Protein AF-A0ABD5Z8A2-F1 (afdb_monomer_lite)

Secondary structure (DSSP, 8-state):
-------TT-EEEETTTEEEEEEEEE--SSGGG-EEEEEETTTTEEEEEEGGGEEEPPP--EEEEEEETTEEEEEEE-SSEEEEEEE-SSSSEEEEEEEETTEEEEEEEEES--

Organism: NCBI:txid3032283

Sequence (114 aa):
MEFYQAKPGVEVGHETYGRGVVRAVRPQTDERVAEADVYFYEHDAATNVPLLALEPAAAVTRTDVTDTDHGLTVTVDDGLYTVALRPDGEGGGFEVTLSLGNATLDSAHLSTDE

Radius of gyration: 18.19 Å; chains: 1; bounding box: 35×31×55 Å

Structure (mmCIF, N/CA/C/O backbone):
data_AF-A0ABD5Z8A2-F1
#
_entry.id   AF-A0ABD5Z8A2-F1
#
loop_
_atom_site.group_PDB
_atom_site.id
_atom_site.type_symbol
_atom_site.label_atom_id
_atom_site.label_alt_id
_atom_site.label_comp_id
_atom_site.label_asym_id
_atom_site.label_entity_id
_atom_site.label_seq_id
_atom_site.pdbx_PDB_ins_code
_atom_site.Cartn_x
_atom_site.Cartn_y
_atom_site.Cartn_z
_atom_site.occupancy
_atom_site.B_iso_or_equiv
_atom_site.auth_seq_id
_atom_site.auth_comp_id
_atom_site.auth_asym_id
_atom_site.auth_atom_id
_atom_site.pdbx_PDB_model_num
ATOM 1 N N . MET A 1 1 ? 8.512 -8.094 24.206 1.00 36.59 1 MET A N 1
ATOM 2 C CA . MET A 1 1 ? 7.419 -8.047 23.219 1.00 36.59 1 MET A CA 1
ATOM 3 C C . MET A 1 1 ? 7.147 -6.571 23.020 1.00 36.59 1 MET A C 1
ATOM 5 O O . MET A 1 1 ? 6.651 -5.945 23.946 1.00 36.59 1 MET A O 1
ATOM 9 N N . GLU A 1 2 ? 7.648 -5.979 21.939 1.00 42.50 2 GLU A N 1
ATOM 10 C CA . GLU A 1 2 ? 7.297 -4.594 21.618 1.00 42.50 2 GLU A CA 1
ATOM 11 C C . GLU A 1 2 ? 5.842 -4.600 21.165 1.00 42.50 2 GLU A C 1
ATOM 13 O O . GLU A 1 2 ? 5.492 -5.283 20.205 1.00 42.50 2 GLU A O 1
ATOM 18 N N . PHE A 1 3 ? 4.976 -3.916 21.906 1.00 49.72 3 PHE A N 1
ATOM 19 C CA . PHE A 1 3 ? 3.614 -3.694 21.455 1.00 49.72 3 PHE A CA 1
ATOM 20 C C . PHE A 1 3 ? 3.691 -2.755 20.259 1.00 49.72 3 PHE A C 1
ATOM 22 O O . PHE A 1 3 ? 4.208 -1.641 20.375 1.00 49.72 3 PHE A O 1
ATOM 29 N N . TYR A 1 4 ? 3.215 -3.215 19.106 1.00 60.16 4 TYR A N 1
ATOM 30 C CA . TYR A 1 4 ? 3.030 -2.348 17.956 1.00 60.16 4 TYR A CA 1
ATOM 31 C C . TYR A 1 4 ? 2.127 -1.187 18.377 1.00 60.16 4 TYR A C 1
ATOM 33 O O . TYR A 1 4 ? 0.967 -1.386 18.738 1.00 60.16 4 TYR A O 1
ATOM 41 N N . GLN A 1 5 ? 2.674 0.027 18.410 1.00 69.25 5 GLN A N 1
ATOM 42 C CA . GLN A 1 5 ? 1.896 1.196 18.787 1.00 69.25 5 GLN A CA 1
ATOM 43 C C . GLN A 1 5 ? 1.117 1.660 17.563 1.00 69.25 5 GLN A C 1
ATOM 45 O O . GLN A 1 5 ? 1.643 2.412 16.741 1.00 69.25 5 GLN A O 1
ATOM 50 N N . ALA A 1 6 ? -0.144 1.240 17.470 1.00 76.38 6 ALA A N 1
ATOM 51 C CA . ALA A 1 6 ? -1.116 1.929 16.635 1.00 76.38 6 ALA A CA 1
ATOM 52 C C . ALA A 1 6 ? -1.047 3.431 16.962 1.00 76.38 6 ALA A C 1
ATOM 54 O O . ALA A 1 6 ? -1.126 3.832 18.125 1.00 76.38 6 ALA A O 1
ATOM 55 N N . LYS A 1 7 ? -0.824 4.261 15.944 1.00 88.25 7 LYS A N 1
ATOM 56 C CA . LYS A 1 7 ? -0.751 5.726 16.037 1.00 88.25 7 LYS A CA 1
ATOM 57 C C . LYS A 1 7 ? -1.424 6.320 14.808 1.00 88.25 7 LYS A C 1
ATOM 59 O O . LYS A 1 7 ? -1.446 5.654 13.777 1.00 88.25 7 LYS A O 1
ATOM 64 N N . PRO A 1 8 ? -1.933 7.559 14.872 1.00 90.94 8 PRO A N 1
ATOM 65 C CA . PRO A 1 8 ? -2.456 8.232 13.690 1.00 90.94 8 PRO A CA 1
ATOM 66 C C . PRO A 1 8 ? -1.485 8.158 12.500 1.00 90.94 8 PRO A C 1
ATOM 68 O O . PRO A 1 8 ? -0.294 8.422 12.663 1.00 90.94 8 PRO A O 1
ATOM 71 N N . GLY A 1 9 ? -1.998 7.791 11.326 1.00 89.12 9 GLY A N 1
ATOM 72 C CA . GLY A 1 9 ? -1.230 7.616 10.089 1.00 89.12 9 GLY A CA 1
ATOM 73 C C . GLY A 1 9 ? -0.584 6.239 9.915 1.00 89.12 9 GLY A C 1
ATOM 74 O O . GLY A 1 9 ? -0.023 5.973 8.858 1.00 89.12 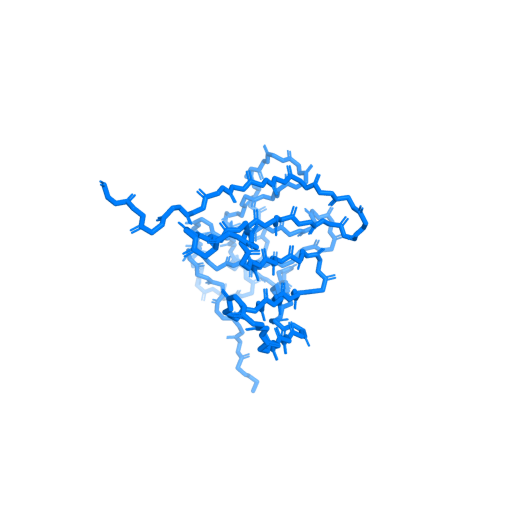9 GLY A O 1
ATOM 75 N N . VAL A 1 10 ? -0.662 5.362 10.917 1.00 89.25 10 VAL A N 1
ATOM 76 C CA . VAL A 1 10 ? -0.150 3.992 10.823 1.00 89.25 10 VAL A CA 1
ATOM 77 C C . VAL A 1 10 ? -1.206 3.085 10.207 1.00 89.25 10 VAL A C 1
ATOM 79 O O . VAL A 1 10 ? -2.372 3.116 10.604 1.00 89.25 10 VAL A O 1
ATOM 82 N N . GLU A 1 11 ? -0.788 2.268 9.248 1.00 89.69 11 GLU A N 1
ATOM 83 C CA . GLU A 1 11 ? -1.647 1.273 8.625 1.00 89.69 11 GLU A CA 1
ATOM 84 C C . GLU A 1 11 ? -1.679 -0.028 9.433 1.00 89.69 11 GLU A C 1
ATOM 86 O O . GLU A 1 11 ? -0.668 -0.477 9.976 1.00 89.69 11 GLU A O 1
ATOM 91 N N . VAL A 1 12 ? -2.859 -0.629 9.516 1.00 90.81 12 VAL A N 1
ATOM 92 C CA . VAL A 1 12 ? -3.154 -1.817 10.319 1.00 90.81 12 VAL A CA 1
ATOM 93 C C . VAL A 1 12 ? -4.054 -2.772 9.541 1.00 90.81 12 VAL A C 1
ATOM 95 O O . VAL A 1 12 ? -4.799 -2.356 8.652 1.00 90.81 12 VAL A O 1
ATOM 98 N N . GLY A 1 13 ? -3.990 -4.054 9.882 1.00 90.31 13 GLY A N 1
ATOM 99 C CA . GLY A 1 13 ? -4.961 -5.066 9.483 1.00 90.31 13 GLY A CA 1
ATOM 100 C C . GLY A 1 13 ? -6.001 -5.306 10.578 1.00 90.31 13 GLY A C 1
ATOM 101 O O . GLY A 1 13 ? -5.737 -5.104 11.763 1.00 90.31 13 GLY A O 1
ATOM 102 N N . HIS A 1 14 ? -7.186 -5.751 10.178 1.00 92.19 14 HIS A N 1
ATOM 103 C CA . HIS A 1 14 ? -8.232 -6.242 11.066 1.00 92.19 14 HIS A CA 1
ATOM 104 C C . HIS A 1 14 ? -8.926 -7.433 10.402 1.00 92.19 14 HIS A C 1
ATOM 106 O O . HIS A 1 14 ? -9.341 -7.337 9.248 1.00 92.19 14 HIS A O 1
ATOM 112 N N . GLU A 1 15 ? -9.128 -8.525 11.142 1.00 91.06 15 GLU A N 1
ATOM 113 C CA . GLU A 1 15 ? -9.669 -9.790 10.613 1.00 91.06 15 GLU A CA 1
ATOM 114 C C . GLU A 1 15 ? -10.985 -9.608 9.832 1.00 91.06 15 GLU A C 1
ATOM 116 O O . GLU A 1 15 ? -11.185 -10.208 8.782 1.00 91.06 15 GLU A O 1
ATOM 121 N N . THR A 1 16 ? -11.885 -8.755 10.331 1.00 93.12 16 THR A N 1
ATOM 122 C CA . THR A 1 16 ? -13.194 -8.500 9.698 1.00 93.12 16 THR A CA 1
ATOM 123 C C . THR A 1 16 ? -13.195 -7.402 8.636 1.00 93.12 16 THR A C 1
ATOM 125 O O . THR A 1 16 ? -14.003 -7.474 7.719 1.00 93.12 16 THR A O 1
ATOM 128 N N . TYR A 1 17 ? -12.360 -6.370 8.781 1.00 92.31 17 TYR A N 1
ATOM 129 C CA . TYR A 1 17 ? -12.485 -5.131 7.999 1.00 92.31 17 TYR A CA 1
ATOM 130 C C . TYR A 1 17 ? -11.344 -4.935 6.992 1.00 92.31 17 TYR A C 1
ATOM 132 O O . TYR A 1 17 ? -11.296 -3.920 6.298 1.00 92.31 17 TYR A O 1
ATOM 140 N N . GLY A 1 18 ? -10.404 -5.880 6.936 1.00 89.81 18 GLY A N 1
ATOM 141 C CA . GLY A 1 18 ? -9.233 -5.791 6.076 1.00 89.81 18 GLY A CA 1
ATOM 142 C C . GLY A 1 18 ? -8.256 -4.718 6.553 1.00 89.81 18 GLY A C 1
ATOM 143 O O . GLY A 1 18 ? -8.061 -4.518 7.757 1.00 89.81 18 GLY A O 1
ATOM 144 N N . ARG A 1 19 ? -7.602 -4.043 5.603 1.00 90.06 19 ARG A N 1
ATOM 145 C CA . ARG A 1 19 ? -6.619 -2.992 5.902 1.00 90.06 19 ARG A CA 1
ATOM 146 C C . ARG A 1 19 ? -7.265 -1.629 6.095 1.00 90.06 19 ARG A C 1
ATOM 148 O O . ARG A 1 19 ? -8.238 -1.269 5.428 1.00 90.06 19 ARG A O 1
ATOM 155 N N . GLY A 1 20 ? -6.664 -0.843 6.975 1.00 91.88 20 GLY A N 1
ATOM 156 C CA . GLY A 1 20 ? -7.065 0.532 7.206 1.00 91.88 20 GLY A CA 1
ATOM 157 C C . GLY A 1 20 ? -5.973 1.371 7.845 1.00 91.88 20 GLY A C 1
ATOM 158 O O . GLY A 1 20 ? -4.968 0.857 8.330 1.00 91.88 20 GLY A O 1
ATOM 159 N N . VAL A 1 21 ? -6.187 2.682 7.868 1.00 93.50 21 VAL A N 1
ATOM 160 C CA . VAL A 1 21 ? -5.289 3.637 8.521 1.00 93.50 21 VAL A CA 1
ATOM 161 C C . VAL A 1 21 ? -5.884 4.113 9.837 1.00 93.50 21 VAL A C 1
ATOM 163 O O . VAL A 1 21 ? -7.043 4.535 9.913 1.00 93.50 21 VAL A O 1
ATOM 166 N N . VAL A 1 22 ? -5.080 4.070 10.894 1.00 94.94 22 VAL A N 1
ATOM 167 C CA . VAL A 1 22 ? -5.443 4.632 12.194 1.00 94.94 22 VAL A CA 1
ATOM 168 C C . VAL A 1 22 ? -5.559 6.148 12.048 1.00 94.94 22 VAL A C 1
ATOM 170 O O . VAL A 1 22 ? -4.614 6.824 11.646 1.00 94.94 22 VAL A O 1
ATOM 173 N N . ARG A 1 23 ? -6.713 6.712 12.403 1.00 95.81 23 ARG A N 1
ATOM 174 C CA . ARG A 1 23 ? -6.962 8.163 12.394 1.00 95.81 23 ARG A CA 1
ATOM 175 C C . ARG A 1 23 ? -6.767 8.781 13.766 1.00 95.81 23 ARG A C 1
ATOM 177 O O . ARG A 1 23 ? -6.236 9.882 13.886 1.00 95.81 23 ARG A O 1
ATOM 184 N N . ALA A 1 24 ? -7.193 8.069 14.801 1.00 93.44 24 ALA A N 1
ATOM 185 C CA . ALA A 1 24 ? -7.048 8.483 16.184 1.00 93.44 24 ALA A CA 1
ATOM 186 C C . ALA A 1 24 ? -6.947 7.256 17.086 1.00 93.44 24 ALA A C 1
ATOM 188 O O . ALA A 1 24 ? -7.588 6.239 16.836 1.00 93.44 24 ALA A O 1
ATOM 189 N N . VAL A 1 25 ? -6.187 7.386 18.169 1.00 90.94 25 VAL A N 1
ATOM 190 C CA . VAL A 1 25 ? -6.175 6.411 19.260 1.00 90.94 25 VAL A CA 1
ATOM 191 C C . VAL A 1 25 ? -6.820 7.064 20.465 1.00 90.94 25 VAL A C 1
ATOM 193 O O . VAL A 1 25 ? -6.496 8.203 20.807 1.00 90.94 25 VAL A O 1
ATOM 196 N N . ARG A 1 26 ? -7.746 6.350 21.093 1.00 85.44 26 ARG A N 1
ATOM 197 C CA . ARG A 1 26 ? -8.414 6.767 22.320 1.00 85.44 26 ARG A CA 1
ATOM 198 C C . ARG A 1 26 ? -7.776 5.996 23.472 1.00 85.44 26 ARG A C 1
ATOM 200 O O . ARG A 1 26 ? -8.181 4.862 23.735 1.00 85.44 26 ARG A O 1
ATOM 207 N N . PRO A 1 27 ? -6.746 6.564 24.128 1.00 72.94 27 PRO A N 1
ATOM 208 C CA . PRO A 1 27 ? -6.137 5.907 25.268 1.00 72.94 27 PRO A CA 1
ATOM 209 C C . PRO A 1 27 ? -7.177 5.780 26.380 1.00 72.94 27 PRO A C 1
ATOM 211 O O . PRO A 1 27 ? -7.884 6.73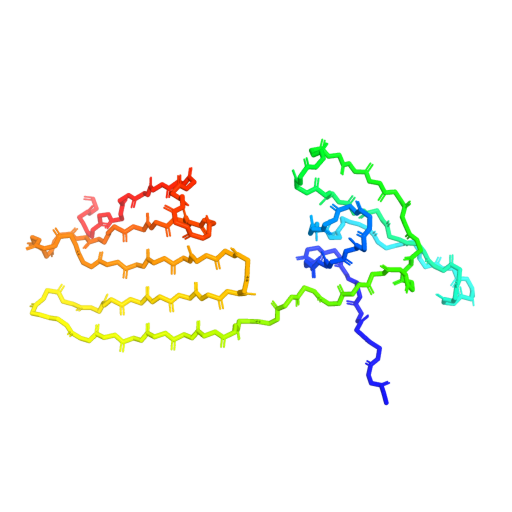7 26.701 1.00 72.94 27 PRO A O 1
ATOM 214 N N . GLN A 1 28 ? -7.253 4.596 26.970 1.00 75.75 28 GLN A N 1
ATOM 215 C CA . GLN A 1 28 ? -7.986 4.359 28.204 1.00 75.75 28 GLN A CA 1
ATOM 216 C C . GLN A 1 28 ? -6.996 4.043 29.324 1.00 75.75 28 GLN A C 1
ATOM 218 O O . GLN A 1 28 ? -5.832 3.735 29.077 1.00 75.75 28 GLN A O 1
ATOM 223 N N . THR A 1 29 ? -7.457 4.132 30.571 1.00 71.44 29 THR A N 1
ATOM 224 C CA . THR A 1 29 ? -6.649 3.842 31.766 1.00 71.44 29 THR A CA 1
ATOM 225 C C . THR A 1 29 ? -6.103 2.411 31.778 1.00 71.44 29 THR A C 1
ATOM 227 O O . THR A 1 29 ? -5.099 2.149 32.433 1.00 71.44 29 THR A O 1
ATOM 230 N N . ASP A 1 30 ? -6.763 1.502 31.058 1.00 74.75 30 ASP A N 1
ATOM 231 C CA . ASP A 1 30 ? -6.296 0.154 30.758 1.00 74.75 30 ASP A CA 1
ATOM 232 C C . ASP A 1 30 ? -6.119 0.021 29.234 1.00 74.75 30 ASP A C 1
ATOM 234 O O . ASP A 1 30 ? -7.061 0.189 28.458 1.00 74.75 30 ASP A O 1
ATOM 238 N N . GLU A 1 31 ? -4.894 -0.270 28.794 1.00 67.00 31 GLU A N 1
ATOM 239 C CA . GLU A 1 31 ? -4.547 -0.440 27.377 1.00 67.00 31 GLU A CA 1
ATOM 240 C C . GLU A 1 31 ? -5.333 -1.584 26.714 1.00 67.00 31 GLU A C 1
ATOM 242 O O . GLU A 1 31 ? -5.525 -1.579 25.499 1.00 67.00 31 GLU A O 1
ATOM 247 N N . ARG A 1 32 ? -5.856 -2.539 27.497 1.00 69.19 32 ARG A N 1
ATOM 248 C CA . ARG A 1 32 ? -6.673 -3.656 26.990 1.00 69.19 32 ARG A CA 1
ATOM 249 C C . ARG A 1 32 ? -8.063 -3.232 26.528 1.00 69.19 32 ARG A C 1
ATOM 251 O O . ARG A 1 32 ? -8.714 -3.995 25.820 1.00 69.19 32 ARG A O 1
ATOM 258 N N . VAL A 1 33 ? -8.512 -2.048 26.936 1.00 78.12 33 VAL A N 1
ATOM 259 C CA . VAL A 1 33 ? -9.785 -1.448 26.511 1.00 78.12 33 VAL A CA 1
ATOM 260 C C . VAL A 1 33 ? -9.569 -0.193 25.666 1.00 78.12 33 VAL A C 1
ATOM 262 O O . VAL A 1 33 ? -10.525 0.506 25.345 1.00 78.12 33 VAL A O 1
ATOM 265 N N . ALA A 1 34 ? -8.324 0.117 25.298 1.00 86.62 34 ALA A N 1
ATOM 266 C CA . ALA A 1 34 ? -8.051 1.209 24.382 1.00 86.62 34 ALA A CA 1
ATOM 267 C C . ALA A 1 34 ? -8.596 0.886 22.982 1.00 86.62 34 ALA A C 1
ATOM 269 O O . ALA A 1 34 ? -8.543 -0.252 22.507 1.00 86.62 34 ALA A O 1
ATOM 270 N N . GLU A 1 35 ? -9.113 1.916 22.322 1.00 91.44 35 GLU A N 1
ATOM 271 C CA . GLU A 1 35 ? -9.747 1.819 21.008 1.00 91.44 35 GLU A CA 1
ATOM 272 C C . GLU A 1 35 ? -9.008 2.701 20.002 1.00 91.44 35 GLU A C 1
ATOM 274 O O . GLU A 1 35 ? -8.381 3.705 20.364 1.00 91.44 35 GLU A O 1
ATOM 279 N N . ALA A 1 36 ? -9.113 2.350 18.727 1.00 93.25 36 ALA A N 1
ATOM 280 C CA . ALA A 1 36 ? -8.691 3.197 17.624 1.00 93.25 36 ALA A CA 1
ATOM 281 C C . ALA A 1 36 ? -9.856 3.451 16.671 1.00 93.25 36 ALA A C 1
ATOM 283 O O . ALA A 1 36 ? -10.619 2.544 16.346 1.00 93.25 36 ALA A O 1
ATOM 284 N N . ASP A 1 37 ? -9.944 4.691 16.195 1.00 95.44 37 ASP A N 1
ATOM 285 C CA . ASP A 1 37 ? -10.731 5.032 15.016 1.00 95.44 37 ASP A CA 1
ATOM 286 C C . ASP A 1 37 ? -9.880 4.720 13.785 1.00 95.44 37 ASP A C 1
ATOM 288 O O . ASP A 1 37 ? -8.825 5.335 13.589 1.00 95.44 37 ASP A O 1
ATOM 292 N N . VAL A 1 38 ? -10.312 3.749 12.986 1.00 95.81 38 VAL A N 1
ATOM 293 C CA . VAL A 1 38 ? -9.588 3.271 11.804 1.00 95.81 38 VAL A CA 1
ATOM 294 C C . VAL A 1 38 ? -10.473 3.449 10.583 1.00 95.81 38 VAL A C 1
ATOM 296 O O . VAL A 1 38 ? -11.636 3.053 10.597 1.00 95.81 38 VAL A O 1
ATOM 299 N N . TYR A 1 39 ? -9.929 4.051 9.529 1.00 96.50 39 TYR A N 1
ATOM 300 C CA . TYR A 1 39 ? -10.587 4.089 8.226 1.00 96.50 39 TYR A CA 1
ATOM 301 C C . TYR A 1 39 ? -10.157 2.877 7.406 1.00 96.50 39 TYR A C 1
ATOM 303 O O . TYR A 1 39 ? -8.985 2.772 7.045 1.00 96.50 39 TYR A O 1
ATOM 311 N N . PHE A 1 40 ? -11.098 1.969 7.157 1.00 94.50 40 PHE A N 1
ATOM 312 C CA . PHE A 1 40 ? -10.887 0.726 6.420 1.00 94.50 40 PHE A CA 1
ATOM 313 C C . PHE A 1 40 ? -11.197 0.922 4.938 1.00 94.50 40 PHE A C 1
ATOM 315 O O . PHE A 1 40 ? -12.297 1.357 4.587 1.00 94.50 40 PHE A O 1
ATOM 322 N N . TYR A 1 41 ? -10.236 0.589 4.074 1.00 89.06 41 TYR A N 1
ATOM 323 C CA . TYR A 1 41 ? -10.303 0.921 2.647 1.00 89.06 41 TYR A CA 1
ATOM 324 C C . TYR A 1 41 ? -11.385 0.136 1.908 1.00 89.06 41 TYR A C 1
ATOM 326 O O . TYR A 1 41 ? -12.127 0.706 1.117 1.00 89.06 41 TYR A O 1
ATOM 334 N N . GLU A 1 42 ? -11.513 -1.160 2.197 1.00 88.25 42 GLU A N 1
ATOM 335 C CA . GLU A 1 42 ? -12.470 -2.048 1.519 1.00 88.25 42 GLU A CA 1
ATOM 336 C C . GLU A 1 42 ? -13.930 -1.693 1.824 1.00 88.25 42 GLU A C 1
ATOM 338 O O . GLU A 1 42 ? -14.827 -1.971 1.030 1.00 88.25 42 GLU A O 1
ATOM 343 N N . HIS A 1 43 ? -14.167 -1.061 2.973 1.00 89.06 43 HIS A N 1
ATOM 344 C CA . HIS A 1 43 ? -15.497 -0.664 3.424 1.00 89.06 43 HIS A CA 1
ATOM 345 C C . HIS A 1 43 ? -15.797 0.818 3.199 1.00 89.06 43 HIS A C 1
ATOM 347 O O . HIS A 1 43 ? -16.929 1.229 3.454 1.00 89.06 43 HIS A O 1
ATOM 353 N N . ASP A 1 44 ? -14.803 1.606 2.769 1.00 92.94 44 ASP A N 1
ATOM 354 C CA . ASP A 1 44 ? -14.882 3.068 2.659 1.00 92.94 44 ASP A CA 1
ATOM 355 C C . ASP A 1 44 ? -15.500 3.711 3.920 1.00 92.94 44 ASP A C 1
ATOM 357 O O . ASP A 1 44 ? -16.405 4.547 3.872 1.00 92.94 44 ASP A O 1
ATOM 361 N N . ALA A 1 45 ? -15.065 3.247 5.097 1.00 94.19 45 ALA A N 1
ATOM 362 C CA . ALA A 1 45 ? -15.711 3.597 6.357 1.00 94.19 45 ALA A CA 1
ATOM 363 C C . ALA A 1 45 ? -14.726 3.698 7.520 1.00 94.19 45 ALA A C 1
ATOM 365 O O . ALA A 1 45 ? -13.802 2.898 7.667 1.00 94.19 45 ALA A O 1
ATOM 366 N N . ALA A 1 46 ? -14.981 4.668 8.401 1.00 96.19 46 ALA A N 1
ATOM 367 C CA . ALA A 1 46 ? -14.310 4.774 9.689 1.00 96.19 46 ALA A CA 1
ATOM 368 C C . ALA A 1 46 ? -15.064 3.966 10.753 1.00 96.19 46 ALA A C 1
ATOM 370 O O . ALA A 1 46 ? -16.268 4.152 10.936 1.00 96.19 46 ALA A O 1
ATOM 371 N N . THR A 1 47 ? -14.351 3.090 11.459 1.00 96.19 47 THR A N 1
ATOM 372 C CA . THR A 1 47 ? -14.901 2.223 12.506 1.00 96.19 47 THR A CA 1
ATOM 373 C C . THR A 1 47 ? -14.028 2.305 13.755 1.00 96.19 47 THR A C 1
ATOM 375 O O . THR A 1 47 ? -12.801 2.276 13.664 1.00 96.19 47 THR A O 1
ATOM 378 N N . ASN A 1 48 ? -14.657 2.390 14.934 1.00 94.75 48 ASN A N 1
ATOM 379 C CA . ASN A 1 48 ? -13.938 2.220 16.197 1.00 94.75 48 ASN A CA 1
ATOM 380 C C . ASN A 1 48 ? -13.783 0.732 16.498 1.00 94.75 48 ASN A C 1
ATOM 382 O O . ASN A 1 48 ? -14.772 -0.000 16.543 1.00 94.75 48 ASN A O 1
ATOM 386 N N . VAL A 1 49 ? -12.542 0.306 16.707 1.00 93.25 49 VAL A N 1
ATOM 387 C CA . VAL A 1 49 ? -12.193 -1.081 17.015 1.00 93.25 49 VAL A CA 1
ATOM 388 C C . VAL A 1 49 ? -11.241 -1.143 18.212 1.00 93.25 49 VAL A C 1
ATOM 390 O O . VAL A 1 49 ? -10.469 -0.201 18.432 1.00 93.25 49 VAL A O 1
ATOM 393 N N . PRO A 1 50 ? -11.263 -2.233 18.999 1.00 92.06 50 PRO A N 1
ATOM 394 C CA . PRO A 1 50 ? -10.282 -2.442 20.056 1.00 92.06 50 PRO A CA 1
ATOM 395 C C . PRO A 1 50 ? -8.862 -2.470 19.485 1.00 92.06 50 PRO A C 1
ATOM 397 O O . PRO A 1 50 ? -8.620 -3.137 18.480 1.00 92.06 50 PRO A O 1
ATOM 400 N N . LEU A 1 51 ? -7.902 -1.826 20.156 1.00 89.38 51 LEU A N 1
ATOM 401 C CA . LEU A 1 51 ? -6.494 -1.865 19.734 1.00 89.38 51 LEU A CA 1
ATOM 402 C C . LEU A 1 51 ? -5.956 -3.295 19.623 1.00 89.38 51 LEU A C 1
ATOM 404 O O . LEU A 1 51 ? -5.153 -3.582 18.746 1.00 89.38 51 LEU A O 1
ATOM 408 N N . LEU A 1 52 ? -6.421 -4.195 20.492 1.00 89.00 52 LEU A N 1
ATOM 409 C CA . LEU A 1 52 ? -6.014 -5.602 20.496 1.00 89.00 52 LEU A CA 1
ATOM 410 C C . LEU A 1 52 ? -6.545 -6.409 19.303 1.00 89.00 52 LEU A C 1
ATOM 412 O O . LEU A 1 52 ? -6.076 -7.521 19.088 1.00 89.00 52 LEU A O 1
ATOM 416 N N . ALA A 1 53 ? -7.525 -5.882 18.566 1.00 90.56 53 ALA A N 1
ATOM 417 C CA . ALA A 1 53 ? -8.036 -6.494 17.342 1.00 90.56 53 ALA A CA 1
ATOM 418 C C . ALA A 1 53 ? -7.266 -6.034 16.090 1.00 90.56 53 ALA A C 1
ATOM 420 O O . ALA A 1 53 ? -7.563 -6.492 14.989 1.00 90.56 53 ALA A O 1
ATOM 421 N N . LEU A 1 54 ? -6.314 -5.107 16.248 1.00 90.38 54 LEU A N 1
ATOM 422 C CA . LEU A 1 54 ? -5.479 -4.619 15.162 1.00 90.38 54 LEU A CA 1
ATOM 423 C C . LEU A 1 54 ? -4.198 -5.434 15.061 1.00 90.38 54 LEU A C 1
ATOM 425 O O . LEU A 1 54 ? -3.479 -5.639 16.040 1.00 90.38 54 LEU A O 1
ATOM 429 N N . GLU A 1 55 ? -3.882 -5.818 13.837 1.00 88.12 55 GLU A N 1
ATOM 430 C CA . GLU A 1 55 ? -2.610 -6.418 13.477 1.00 88.12 55 GLU A CA 1
ATOM 431 C C . GLU A 1 55 ? -1.755 -5.366 12.760 1.00 88.12 55 GLU A C 1
ATOM 433 O O . GLU A 1 55 ? -2.294 -4.500 12.063 1.00 88.12 55 GLU A O 1
ATOM 438 N N . PRO A 1 56 ? -0.421 -5.387 12.912 1.00 84.25 56 PRO A N 1
ATOM 439 C CA . PRO A 1 56 ? 0.447 -4.574 12.072 1.00 84.25 56 PRO A CA 1
ATOM 440 C C . PRO A 1 56 ? 0.124 -4.839 10.600 1.00 84.25 56 PRO A C 1
ATOM 442 O O . PRO A 1 56 ? 0.059 -6.001 10.194 1.00 84.25 56 PRO A O 1
ATOM 445 N N . ALA A 1 57 ? -0.060 -3.788 9.792 1.00 79.56 57 ALA A N 1
ATOM 446 C CA . ALA A 1 57 ? -0.065 -3.993 8.349 1.00 79.56 57 ALA A CA 1
ATOM 447 C C . ALA A 1 57 ? 1.261 -4.648 7.943 1.00 79.56 57 ALA A C 1
ATOM 449 O O . ALA A 1 57 ? 2.307 -4.384 8.552 1.00 79.56 57 ALA A O 1
ATOM 450 N N . ALA A 1 58 ? 1.197 -5.540 6.955 1.00 70.06 58 ALA A N 1
ATOM 451 C CA . ALA A 1 58 ? 2.365 -6.267 6.496 1.00 70.06 58 ALA A CA 1
ATOM 452 C C . ALA A 1 58 ? 3.495 -5.281 6.167 1.00 70.06 58 ALA A C 1
ATOM 454 O O . ALA A 1 58 ? 3.304 -4.280 5.475 1.00 70.06 58 ALA A O 1
ATOM 455 N N . ALA A 1 59 ? 4.680 -5.544 6.720 1.00 68.94 59 ALA A N 1
ATOM 456 C CA . ALA A 1 59 ? 5.875 -4.830 6.305 1.00 68.94 59 ALA A CA 1
ATOM 457 C C . ALA A 1 59 ? 6.112 -5.092 4.812 1.00 68.94 59 ALA A C 1
ATOM 459 O O . ALA A 1 59 ? 5.680 -6.122 4.288 1.00 68.94 59 ALA A O 1
ATOM 460 N N . VAL A 1 60 ? 6.839 -4.188 4.147 1.00 77.62 60 VAL A N 1
ATOM 461 C CA . VAL A 1 60 ? 7.316 -4.407 2.776 1.00 77.62 60 VAL A CA 1
ATOM 462 C C . VAL A 1 60 ? 7.885 -5.824 2.678 1.00 77.62 60 VAL A C 1
ATOM 464 O O . VAL A 1 60 ? 8.868 -6.161 3.338 1.00 77.62 60 VAL A O 1
ATOM 467 N N . THR A 1 61 ? 7.204 -6.663 1.904 1.00 81.38 61 THR A N 1
ATOM 468 C CA . THR A 1 61 ? 7.477 -8.096 1.798 1.00 81.38 61 THR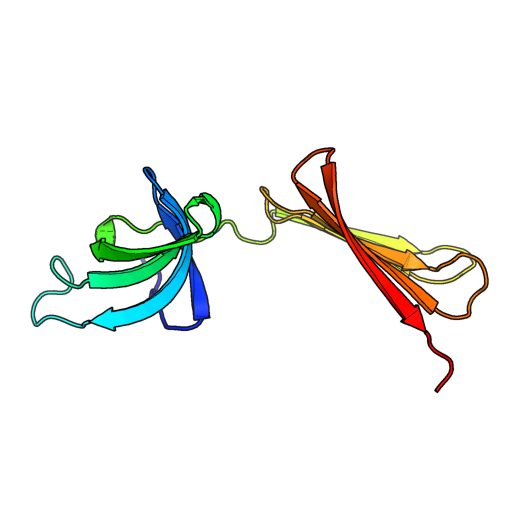 A CA 1
ATOM 469 C C . THR A 1 61 ? 8.592 -8.340 0.794 1.00 81.38 61 THR A C 1
ATOM 471 O O . THR A 1 61 ? 9.421 -9.233 0.979 1.00 81.38 61 THR A O 1
ATOM 474 N N . ARG A 1 62 ? 8.645 -7.522 -0.261 1.00 85.81 62 ARG A N 1
ATOM 475 C CA . ARG A 1 62 ? 9.685 -7.595 -1.280 1.00 85.81 62 ARG A CA 1
ATOM 476 C C . ARG A 1 62 ? 9.941 -6.223 -1.882 1.00 85.81 62 ARG A C 1
ATOM 478 O O . ARG A 1 62 ? 9.010 -5.507 -2.237 1.00 85.81 62 ARG A O 1
ATOM 485 N N . THR A 1 63 ? 11.219 -5.916 -2.057 1.00 92.50 63 THR A N 1
ATOM 486 C CA . THR A 1 63 ? 11.670 -4.799 -2.880 1.00 92.50 63 THR A CA 1
ATOM 487 C C . THR A 1 63 ? 12.630 -5.339 -3.919 1.00 92.50 63 THR A C 1
ATOM 489 O O . THR A 1 63 ? 13.634 -5.951 -3.559 1.00 92.50 63 THR A O 1
ATOM 492 N N . ASP A 1 64 ? 12.342 -5.076 -5.186 1.00 95.12 64 ASP A N 1
ATOM 493 C CA . ASP A 1 64 ? 13.220 -5.403 -6.302 1.00 95.12 64 ASP A CA 1
ATOM 494 C C . ASP A 1 64 ? 13.647 -4.112 -6.997 1.00 95.12 64 ASP A C 1
ATOM 496 O O . ASP A 1 64 ? 12.820 -3.254 -7.313 1.00 95.12 64 ASP A O 1
ATOM 500 N N . VAL A 1 65 ? 14.950 -3.975 -7.240 1.00 95.75 65 VAL A N 1
ATOM 501 C CA . VAL A 1 65 ? 15.527 -2.859 -7.993 1.00 95.75 65 VAL A CA 1
ATOM 502 C C . VAL A 1 65 ? 16.331 -3.439 -9.142 1.00 95.75 65 VAL A C 1
ATOM 504 O O . VAL A 1 65 ? 17.194 -4.290 -8.931 1.00 95.75 65 VAL A O 1
ATOM 507 N N . THR A 1 66 ? 16.032 -3.007 -10.362 1.00 94.81 66 THR A N 1
ATOM 508 C CA . THR A 1 66 ? 16.711 -3.465 -11.578 1.00 94.81 66 THR A CA 1
ATOM 509 C C . THR A 1 66 ? 17.152 -2.266 -12.400 1.00 94.81 66 THR A C 1
ATOM 511 O O . THR A 1 66 ? 16.374 -1.340 -12.616 1.00 94.81 66 THR A O 1
ATOM 514 N N . ASP A 1 67 ? 18.402 -2.296 -12.849 1.00 91.44 67 ASP A N 1
ATOM 515 C CA . ASP A 1 67 ? 18.956 -1.303 -13.764 1.00 91.44 67 ASP A CA 1
ATOM 516 C C . ASP A 1 67 ? 18.564 -1.634 -15.211 1.00 91.44 67 ASP A C 1
ATOM 518 O O . ASP A 1 67 ? 18.481 -2.804 -15.596 1.00 91.44 67 ASP A O 1
ATOM 522 N N . THR A 1 68 ? 18.300 -0.602 -16.000 1.00 86.94 68 THR A N 1
ATOM 523 C CA . THR A 1 68 ? 17.922 -0.683 -17.410 1.00 86.94 68 THR A CA 1
ATOM 524 C C . THR A 1 68 ? 18.656 0.411 -18.174 1.00 86.94 68 THR A C 1
ATOM 526 O O . THR A 1 68 ? 19.079 1.406 -17.591 1.00 86.94 68 THR A O 1
ATOM 529 N N . ASP A 1 69 ? 18.729 0.293 -19.499 1.00 87.12 69 ASP A N 1
ATOM 530 C CA . ASP A 1 69 ? 19.384 1.304 -20.343 1.00 87.12 69 ASP A CA 1
ATOM 531 C C . ASP A 1 69 ? 18.790 2.722 -20.182 1.00 87.12 69 ASP A C 1
ATOM 533 O O . ASP A 1 69 ? 19.435 3.710 -20.530 1.00 87.12 69 ASP A O 1
ATOM 537 N N . HIS A 1 70 ? 17.579 2.825 -19.624 1.00 85.00 70 HIS A N 1
ATOM 538 C CA . HIS A 1 70 ? 16.832 4.068 -19.440 1.00 85.00 70 HIS A CA 1
ATOM 539 C C . HIS A 1 70 ? 16.650 4.467 -17.962 1.00 85.00 70 HIS A C 1
ATOM 541 O O . HIS A 1 70 ? 15.919 5.411 -17.675 1.00 85.00 70 HIS A O 1
ATOM 547 N N . GLY A 1 71 ? 17.305 3.781 -17.015 1.00 86.50 71 GLY A N 1
ATOM 548 C CA . GLY A 1 71 ? 17.258 4.094 -15.581 1.00 86.50 71 GLY A CA 1
ATOM 549 C C . GLY A 1 71 ? 16.817 2.923 -14.698 1.00 86.50 71 GLY A C 1
ATOM 550 O O . GLY A 1 71 ? 16.834 1.765 -15.109 1.00 86.50 71 GLY A O 1
ATOM 551 N N . LEU A 1 72 ? 16.407 3.220 -13.461 1.00 90.69 72 LEU A N 1
ATOM 552 C CA . LEU A 1 72 ? 16.046 2.202 -12.469 1.00 90.69 72 LEU A CA 1
ATOM 553 C C . LEU A 1 72 ? 14.560 1.840 -12.526 1.00 90.69 72 LEU A C 1
ATOM 555 O O . LEU A 1 72 ? 13.693 2.705 -12.419 1.00 90.69 72 LEU A O 1
ATOM 559 N N . THR A 1 73 ? 14.272 0.541 -12.589 1.00 93.38 73 THR A N 1
ATOM 560 C CA . THR A 1 73 ? 12.963 -0.016 -12.237 1.00 93.38 73 THR A CA 1
ATOM 561 C C . THR A 1 73 ? 12.958 -0.402 -10.760 1.00 93.38 73 THR A C 1
ATOM 563 O O . THR A 1 73 ? 13.820 -1.163 -10.321 1.00 93.38 73 THR A O 1
ATOM 566 N N . VAL A 1 74 ? 11.975 0.082 -10.001 1.00 95.50 74 VAL A N 1
ATOM 567 C CA . VAL A 1 74 ? 11.773 -0.241 -8.582 1.00 95.50 74 VAL A CA 1
ATOM 568 C C . VAL A 1 74 ? 10.394 -0.860 -8.411 1.00 95.50 74 VAL A C 1
ATOM 570 O O . VAL A 1 74 ? 9.400 -0.287 -8.836 1.00 95.50 74 VAL A O 1
ATOM 573 N N . THR A 1 75 ? 10.311 -2.025 -7.780 1.00 95.69 75 THR A N 1
ATOM 574 C CA . THR A 1 75 ? 9.038 -2.649 -7.398 1.00 95.69 75 THR A CA 1
ATOM 575 C C . THR A 1 75 ? 9.021 -2.845 -5.891 1.00 95.69 75 THR A C 1
ATOM 577 O O . THR A 1 75 ? 9.932 -3.463 -5.346 1.00 95.69 75 THR A O 1
ATOM 580 N N . VAL A 1 76 ? 7.997 -2.315 -5.225 1.00 93.62 76 VAL A N 1
ATOM 581 C CA . VAL A 1 76 ? 7.748 -2.472 -3.789 1.00 93.62 76 VAL A CA 1
ATOM 582 C C . VAL A 1 76 ? 6.434 -3.216 -3.619 1.00 93.62 76 VAL A C 1
ATOM 584 O O . VAL A 1 76 ? 5.406 -2.790 -4.138 1.00 93.62 76 VAL A O 1
ATOM 587 N N . ASP A 1 77 ? 6.476 -4.326 -2.899 1.00 90.94 77 ASP A N 1
ATOM 588 C CA . ASP A 1 77 ? 5.342 -5.207 -2.649 1.00 90.94 77 ASP A CA 1
ATOM 589 C C . ASP A 1 77 ? 5.172 -5.367 -1.137 1.00 90.94 77 ASP A C 1
ATOM 591 O O . ASP A 1 77 ? 6.113 -5.776 -0.448 1.00 90.94 77 ASP A O 1
ATOM 595 N N . ASP A 1 78 ? 4.001 -5.014 -0.611 1.00 86.19 78 ASP A N 1
ATOM 596 C CA . ASP A 1 78 ? 3.670 -5.157 0.811 1.00 86.19 78 ASP A CA 1
ATOM 597 C C . ASP A 1 78 ? 2.841 -6.416 1.119 1.00 86.19 78 ASP A C 1
ATOM 599 O O . ASP A 1 78 ? 2.375 -6.593 2.240 1.00 86.19 78 ASP A O 1
ATOM 603 N N . GLY A 1 79 ? 2.678 -7.313 0.143 1.00 82.12 79 GLY A N 1
ATOM 604 C CA . GLY A 1 79 ? 1.881 -8.533 0.249 1.00 82.12 79 GLY A CA 1
ATOM 605 C C . GLY A 1 79 ? 0.406 -8.346 -0.114 1.00 82.12 79 GLY A C 1
ATOM 606 O O . GLY A 1 79 ? -0.268 -9.343 -0.384 1.00 82.12 79 GLY A O 1
ATOM 607 N N . LEU A 1 80 ? -0.095 -7.106 -0.170 1.00 83.81 80 LEU A N 1
ATOM 608 C CA . LEU A 1 80 ? -1.415 -6.792 -0.718 1.00 83.81 80 LEU A CA 1
ATOM 609 C C . LEU A 1 80 ? -1.298 -5.938 -1.983 1.00 83.81 80 LEU A C 1
ATOM 611 O O . LEU A 1 80 ? -1.836 -6.302 -3.028 1.00 83.81 80 LEU A O 1
ATOM 615 N N . TYR A 1 81 ? -0.588 -4.818 -1.897 1.00 88.75 81 TYR A N 1
ATOM 616 C CA . TYR A 1 81 ? -0.382 -3.896 -3.000 1.00 88.75 81 TYR A CA 1
ATOM 617 C C . TYR A 1 81 ? 1.046 -3.973 -3.529 1.00 88.75 81 TYR A C 1
ATOM 619 O O . TYR A 1 81 ? 2.015 -4.155 -2.788 1.00 88.75 81 TYR A O 1
ATOM 627 N N . THR A 1 82 ? 1.170 -3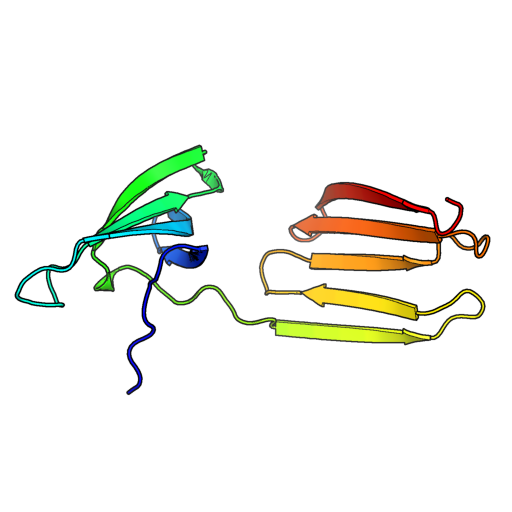.749 -4.833 1.00 93.38 82 THR A N 1
ATOM 628 C CA . THR A 1 82 ? 2.451 -3.578 -5.509 1.00 93.38 82 THR A CA 1
ATOM 629 C C . THR A 1 82 ? 2.517 -2.185 -6.116 1.00 93.38 82 THR A C 1
ATOM 631 O O . THR A 1 82 ? 1.679 -1.822 -6.944 1.00 93.38 82 THR A O 1
ATOM 634 N N . VAL A 1 83 ? 3.535 -1.418 -5.732 1.00 95.00 83 VAL A N 1
ATOM 635 C CA . VAL A 1 83 ? 3.913 -0.165 -6.387 1.00 95.00 83 VAL A CA 1
ATOM 636 C C . VAL A 1 83 ? 5.109 -0.444 -7.285 1.00 95.00 83 VAL A C 1
ATOM 638 O O . VAL A 1 83 ? 6.156 -0.887 -6.813 1.00 95.00 83 VAL A O 1
ATOM 641 N N . ALA A 1 84 ? 4.963 -0.185 -8.579 1.00 96.00 84 ALA A N 1
ATOM 642 C CA . ALA A 1 84 ? 6.042 -0.297 -9.549 1.00 96.00 84 ALA A CA 1
ATOM 643 C C . ALA A 1 84 ? 6.373 1.080 -10.122 1.00 96.00 84 ALA A C 1
ATOM 645 O O . ALA A 1 84 ? 5.479 1.793 -10.564 1.00 96.00 84 ALA A O 1
ATOM 646 N N . LEU A 1 85 ? 7.655 1.423 -10.130 1.00 95.38 85 LEU A N 1
ATOM 647 C CA . LEU A 1 85 ? 8.229 2.593 -10.775 1.00 95.38 85 LEU A CA 1
ATOM 648 C C . LEU A 1 85 ? 9.122 2.096 -11.913 1.00 95.38 85 LEU A C 1
ATOM 650 O O . LEU A 1 85 ? 10.015 1.281 -11.670 1.00 95.38 85 LEU A O 1
ATOM 654 N N . ARG A 1 86 ? 8.875 2.531 -13.145 1.00 94.75 86 ARG A N 1
ATOM 655 C CA . ARG A 1 86 ? 9.606 2.082 -14.339 1.00 94.75 86 ARG A CA 1
ATOM 656 C C . ARG A 1 86 ? 9.977 3.281 -15.197 1.00 94.75 86 ARG A C 1
ATOM 658 O O . ARG A 1 86 ? 9.138 4.165 -15.326 1.00 94.75 86 ARG A O 1
ATOM 665 N N . PRO A 1 87 ? 11.176 3.332 -15.796 1.00 93.19 87 PRO A N 1
ATOM 666 C CA . PRO A 1 87 ? 11.460 4.331 -16.817 1.00 93.19 87 PRO A CA 1
ATOM 667 C C . PRO A 1 87 ? 10.434 4.232 -17.949 1.00 93.19 87 PRO A C 1
ATOM 669 O O . PRO A 1 87 ? 10.057 3.124 -18.334 1.00 93.19 87 PRO A O 1
ATOM 672 N N . ASP A 1 88 ? 10.016 5.370 -18.497 1.00 90.19 88 ASP A N 1
ATOM 673 C CA . ASP A 1 88 ? 9.056 5.424 -19.613 1.00 90.19 88 ASP A CA 1
ATOM 674 C C . ASP A 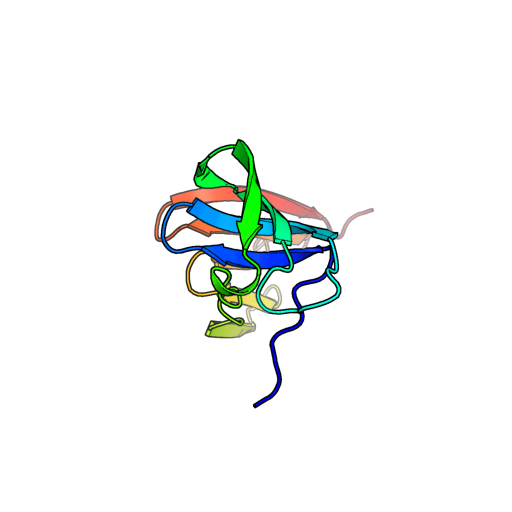1 88 ? 9.631 4.935 -20.959 1.00 90.19 88 ASP A C 1
ATOM 676 O O . ASP A 1 88 ? 8.915 4.822 -21.951 1.00 90.19 88 ASP A O 1
ATOM 680 N N . GLY A 1 89 ? 10.925 4.604 -20.992 1.00 84.44 89 GLY A N 1
ATOM 681 C CA . GLY A 1 89 ? 11.629 4.101 -22.173 1.00 84.44 89 GLY A CA 1
ATOM 682 C C . GLY A 1 89 ? 12.114 5.195 -23.126 1.00 84.44 89 GLY A C 1
ATOM 683 O O . GLY A 1 89 ? 12.879 4.899 -24.043 1.00 84.44 89 GLY A O 1
ATOM 684 N N . GLU A 1 90 ? 11.739 6.452 -22.890 1.00 81.06 90 GLU A N 1
ATOM 685 C CA . GLU A 1 90 ? 12.191 7.609 -23.673 1.00 81.06 90 GLU A CA 1
ATOM 686 C C . GLU A 1 90 ? 13.230 8.445 -22.909 1.00 81.06 90 GLU A C 1
ATOM 688 O O . GLU A 1 90 ? 13.924 9.273 -23.501 1.00 81.06 90 GLU A O 1
ATOM 693 N N . GLY A 1 91 ? 13.407 8.169 -21.611 1.00 75.06 91 GLY A N 1
ATOM 694 C CA . GLY A 1 91 ? 14.386 8.838 -20.753 1.00 75.06 91 GLY A CA 1
ATOM 695 C C . GLY A 1 91 ? 13.918 10.207 -20.256 1.00 75.06 91 GLY A C 1
ATOM 696 O O . GLY A 1 91 ? 14.744 10.976 -19.768 1.00 75.06 91 GLY A O 1
ATOM 697 N N . GLY A 1 92 ? 12.620 10.503 -20.391 1.00 84.12 92 GLY A N 1
ATOM 698 C CA . GLY A 1 92 ? 11.987 11.757 -19.969 1.00 84.12 92 GLY A CA 1
ATOM 699 C C . GLY A 1 92 ? 11.179 11.641 -18.674 1.00 84.12 92 GLY A C 1
ATOM 700 O O . GLY A 1 92 ? 10.579 12.622 -18.230 1.00 84.12 92 GLY A O 1
ATOM 701 N N . GLY A 1 93 ? 11.135 10.458 -18.057 1.00 91.62 93 GLY A N 1
ATOM 702 C CA . GLY A 1 93 ? 10.304 10.244 -16.885 1.00 91.62 93 GLY A CA 1
ATOM 703 C C . GLY A 1 93 ? 10.162 8.794 -16.445 1.00 91.62 93 GLY A C 1
ATOM 704 O O . GLY A 1 93 ? 10.887 7.889 -16.871 1.00 91.62 93 GLY A O 1
ATOM 705 N N . PHE A 1 94 ? 9.200 8.595 -15.548 1.00 94.00 94 PHE A N 1
ATOM 706 C CA . PHE A 1 94 ? 8.859 7.301 -14.975 1.00 94.00 94 PHE A CA 1
ATOM 707 C C . PHE A 1 94 ? 7.352 7.065 -15.003 1.00 94.00 94 PHE A C 1
ATOM 709 O O . PHE A 1 94 ? 6.562 7.935 -14.639 1.00 94.00 94 PHE A O 1
ATOM 716 N N . GLU A 1 95 ? 6.952 5.848 -15.342 1.00 94.94 95 GLU A N 1
ATOM 717 C CA . GLU A 1 95 ? 5.617 5.340 -15.068 1.00 94.94 95 GLU A CA 1
ATOM 718 C C . GLU A 1 95 ? 5.561 4.768 -13.650 1.00 94.94 95 GLU A C 1
ATOM 720 O O . GLU A 1 95 ? 6.395 3.951 -13.246 1.00 94.94 95 GLU A O 1
ATOM 725 N N . VAL A 1 96 ? 4.546 5.180 -12.898 1.00 96.31 96 VAL A N 1
ATOM 726 C CA . VAL A 1 96 ? 4.218 4.653 -11.575 1.00 96.31 96 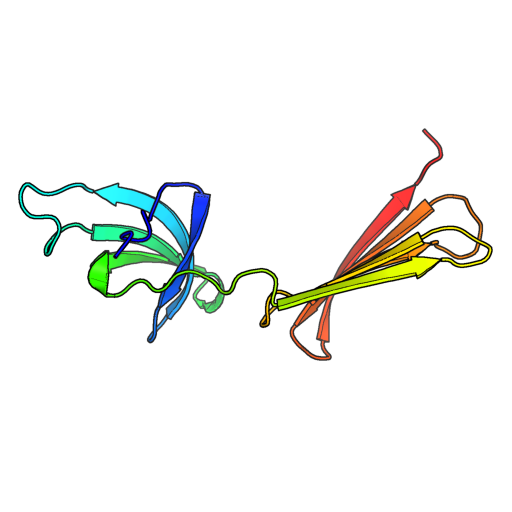VAL A CA 1
ATOM 727 C C . VAL A 1 96 ? 2.909 3.900 -11.684 1.00 96.31 96 VAL A C 1
ATOM 729 O O . VAL A 1 96 ? 1.926 4.445 -12.168 1.00 96.31 96 VAL A O 1
ATOM 732 N N . THR A 1 97 ? 2.875 2.653 -11.234 1.00 96.81 97 THR A N 1
ATOM 733 C CA . THR A 1 97 ? 1.666 1.823 -11.232 1.00 96.81 97 THR A CA 1
ATOM 734 C C . THR A 1 97 ? 1.397 1.305 -9.828 1.00 96.81 97 THR A C 1
ATOM 736 O O . THR A 1 97 ? 2.294 0.743 -9.199 1.00 96.81 97 THR A O 1
ATOM 739 N N . LEU A 1 98 ? 0.156 1.441 -9.361 1.00 95.25 98 LEU A N 1
ATOM 740 C CA . LEU A 1 98 ? -0.356 0.776 -8.165 1.00 95.25 98 LEU A CA 1
ATOM 741 C C . LEU A 1 98 ? -1.217 -0.413 -8.594 1.00 95.25 98 LEU A C 1
ATOM 743 O O . LEU A 1 98 ? -2.143 -0.257 -9.389 1.00 95.25 98 LEU A O 1
ATOM 747 N N . SER A 1 99 ? -0.928 -1.602 -8.072 1.00 94.62 99 SER A N 1
ATOM 748 C CA . SER A 1 99 ? -1.650 -2.833 -8.414 1.00 94.62 99 SER A CA 1
ATOM 749 C C . SER A 1 99 ? -2.054 -3.634 -7.177 1.00 94.62 99 SER A C 1
ATOM 751 O O . SER A 1 99 ? -1.379 -3.579 -6.151 1.00 94.62 99 SER A O 1
ATOM 753 N N . LEU A 1 100 ? -3.137 -4.403 -7.300 1.00 90.25 100 LEU A N 1
ATOM 754 C CA . LEU A 1 100 ? -3.596 -5.418 -6.347 1.00 90.25 100 LEU A CA 1
ATOM 755 C C . LEU A 1 100 ? -3.634 -6.768 -7.074 1.00 90.25 100 LEU A C 1
ATOM 757 O O . LEU A 1 100 ? -4.489 -7.011 -7.932 1.00 90.25 100 LEU A O 1
ATOM 761 N N . GLY A 1 101 ? -2.668 -7.638 -6.774 1.00 86.88 101 GLY A N 1
ATOM 762 C CA . GLY A 1 101 ? -2.442 -8.858 -7.549 1.00 86.88 101 GLY A CA 1
ATOM 763 C C . GLY A 1 101 ? -2.166 -8.542 -9.024 1.00 86.88 101 GLY A C 1
ATOM 764 O O . GLY A 1 101 ? -1.205 -7.854 -9.348 1.00 86.88 101 GLY A O 1
ATOM 765 N N . ASN A 1 102 ? -3.027 -9.027 -9.923 1.00 87.56 102 ASN A N 1
ATOM 766 C CA . ASN A 1 102 ? -2.887 -8.807 -11.370 1.00 87.56 102 ASN A CA 1
ATOM 767 C C . ASN A 1 102 ? -3.686 -7.599 -11.895 1.00 87.56 102 ASN A C 1
ATOM 769 O O . ASN A 1 102 ? -3.702 -7.367 -13.103 1.00 87.56 102 ASN A O 1
ATOM 773 N N . ALA A 1 103 ? -4.398 -6.876 -11.027 1.00 91.81 103 ALA A N 1
ATOM 774 C CA . ALA A 1 103 ? -5.206 -5.728 -11.419 1.00 91.81 103 ALA A CA 1
ATOM 775 C C . ALA A 1 103 ? -4.454 -4.422 -11.150 1.00 91.81 103 ALA A C 1
ATOM 777 O O . ALA A 1 103 ? -4.013 -4.183 -10.027 1.00 91.81 103 ALA A O 1
ATOM 778 N N . THR A 1 104 ? -4.362 -3.557 -12.159 1.00 94.69 104 THR A N 1
ATOM 779 C CA . THR A 1 104 ? -3.906 -2.174 -11.986 1.00 94.69 104 THR A CA 1
ATOM 780 C C . THR A 1 104 ? -5.039 -1.339 -11.399 1.00 94.69 104 THR A C 1
ATOM 782 O O . THR A 1 104 ? -6.132 -1.298 -11.963 1.00 94.69 104 THR A O 1
ATOM 785 N N . LEU A 1 105 ? -4.774 -0.698 -10.263 1.00 92.00 105 LEU A N 1
ATOM 786 C CA . LEU A 1 105 ? -5.710 0.200 -9.589 1.00 92.00 105 LEU A CA 1
ATOM 787 C C . LEU A 1 105 ? -5.550 1.637 -10.076 1.00 92.00 105 LEU A C 1
ATOM 789 O O . LEU A 1 105 ? -6.547 2.311 -10.314 1.00 92.00 105 LEU A O 1
ATOM 793 N N . ASP A 1 106 ? -4.303 2.087 -10.220 1.00 95.38 106 ASP A N 1
ATOM 794 C CA . ASP A 1 106 ? -3.983 3.441 -10.659 1.00 95.38 106 ASP A CA 1
ATOM 795 C C . ASP A 1 106 ? -2.618 3.484 -11.356 1.00 95.38 106 ASP A C 1
ATOM 797 O O . ASP A 1 106 ? -1.766 2.607 -11.162 1.00 95.38 106 ASP A O 1
ATOM 801 N N . SER A 1 107 ? -2.413 4.521 -12.159 1.00 95.44 107 SER A N 1
ATOM 802 C CA . SER A 1 107 ? -1.153 4.795 -12.835 1.00 95.44 107 SER A CA 1
ATOM 803 C C . SER A 1 107 ? -0.921 6.294 -12.984 1.00 95.44 107 SER A C 1
ATOM 805 O O . SER A 1 107 ? -1.830 7.029 -13.366 1.00 95.44 107 SER A O 1
ATOM 807 N N . ALA A 1 108 ? 0.314 6.731 -12.768 1.00 94.81 108 ALA A N 1
ATOM 808 C CA . ALA A 1 108 ? 0.738 8.110 -12.959 1.00 94.81 108 ALA A CA 1
ATOM 809 C C . ALA A 1 108 ? 2.032 8.167 -13.776 1.00 94.81 108 ALA A C 1
ATOM 811 O O . ALA A 1 108 ? 2.852 7.253 -13.716 1.00 94.81 108 ALA A O 1
ATOM 812 N N . HIS A 1 109 ? 2.230 9.261 -14.509 1.00 93.50 109 HIS A N 1
ATOM 813 C CA . HIS A 1 109 ? 3.497 9.566 -15.174 1.00 93.50 109 HIS A CA 1
ATOM 814 C C . HIS A 1 109 ? 4.205 10.692 -14.419 1.00 93.50 109 HIS A C 1
ATOM 816 O O . HIS A 1 109 ? 3.593 11.709 -14.083 1.00 93.50 109 HIS A O 1
ATOM 822 N N . LEU A 1 110 ? 5.481 10.477 -14.112 1.00 90.56 110 LEU A N 1
ATOM 823 C CA . LEU A 1 110 ? 6.367 11.446 -13.482 1.00 90.56 110 LEU A CA 1
ATOM 824 C C . LEU A 1 110 ? 7.358 11.941 -14.533 1.00 90.56 110 LEU A C 1
ATOM 826 O O . LEU A 1 110 ? 8.332 11.255 -14.834 1.00 90.56 110 LEU A O 1
ATOM 830 N N . SER A 1 111 ? 7.102 13.131 -15.070 1.00 86.06 111 SER A N 1
ATOM 831 C CA . SER A 1 111 ? 8.017 13.823 -15.980 1.00 86.06 111 SER A CA 1
ATOM 832 C C . SER A 1 111 ? 9.243 14.345 -15.230 1.00 86.06 111 SER A C 1
ATOM 834 O O . SER A 1 111 ? 9.118 14.857 -14.114 1.00 86.06 111 SER A O 1
ATOM 836 N N . THR A 1 112 ? 10.419 14.248 -15.849 1.00 79.06 112 THR A N 1
ATOM 837 C CA . THR A 1 112 ? 11.623 14.971 -15.407 1.00 79.06 112 THR A CA 1
ATOM 838 C C . THR A 1 112 ? 11.752 16.354 -16.039 1.00 79.06 112 THR A C 1
ATOM 840 O O . THR A 1 112 ? 12.590 17.138 -15.598 1.00 79.06 112 THR A O 1
ATOM 843 N N . ASP A 1 113 ? 10.933 16.654 -17.047 1.00 76.38 113 ASP A N 1
ATOM 844 C CA . ASP A 1 113 ? 10.850 17.981 -17.649 1.00 76.38 113 ASP A CA 1
ATOM 845 C C . ASP A 1 113 ? 9.925 18.866 -16.793 1.00 76.38 113 ASP A C 1
ATOM 847 O O . ASP A 1 113 ? 8.758 18.514 -16.586 1.00 76.38 113 ASP A O 1
ATOM 851 N N . GLU A 1 114 ? 10.474 19.973 -16.269 1.00 60.31 114 GLU A N 1
ATOM 852 C CA . GLU A 1 114 ? 9.765 21.030 -15.513 1.00 60.31 114 GLU A CA 1
ATOM 853 C C . GLU A 1 114 ? 8.964 21.988 -16.409 1.00 60.31 114 GLU A C 1
ATOM 855 O O . GLU A 1 114 ? 9.474 22.393 -17.482 1.00 60.31 114 GLU A O 1
#

Foldseek 3Di:
DDDPDQAAQFWWQAPPQGIWGFHHWADDPDLQATWTFTQRDVVNDTDIDRSVRIHHQADFPDWDWDADPLGIWIWTDRPAKIWIWARPVPNQWIKIFIDGVPGTPDIDTGGPPD

pLDDT: mean 87.0, std 10.85, range [36.59, 96.81]